Protein AF-A0A6J8AVI8-F1 (afdb_monomer)

pLDDT: mean 70.98, std 20.24, range [31.17, 92.75]

Nearest PDB structures (foldseek):
  8ssu-assembly1_A  TM=5.228E-01  e=8.687E-05  Homo sapiens
  6blw-assembly1_A  TM=6.208E-01  e=2.702E-04  Homo sapiens
  2rsi-assembly1_A  TM=3.684E-01  e=8.687E-05  Homo sapiens
  2rv7-assembly1_A  TM=3.783E-01  e=1.439E-04  Homo sapiens
  2rsj-assembly1_A  TM=3.235E-01  e=6.957E-04  Homo sapiens

Structure (mmCIF, N/CA/C/O backbone):
data_AF-A0A6J8AVI8-F1
#
_entry.id   AF-A0A6J8AVI8-F1
#
loop_
_atom_site.group_PDB
_atom_site.id
_atom_site.type_symbol
_atom_site.label_atom_id
_atom_site.label_alt_id
_atom_site.label_comp_id
_atom_site.label_asym_id
_atom_site.label_entity_id
_atom_site.label_seq_id
_atom_site.pdbx_PDB_ins_code
_atom_site.Cartn_x
_atom_site.Cartn_y
_atom_site.Cartn_z
_atom_site.occupancy
_atom_site.B_iso_or_equiv
_atom_site.auth_seq_id
_atom_site.auth_comp_id
_atom_site.auth_asym_id
_atom_site.auth_atom_id
_atom_site.pdbx_PDB_model_num
ATOM 1 N N . MET A 1 1 ? -9.000 -55.146 24.888 1.00 37.28 1 MET A N 1
ATOM 2 C CA . MET A 1 1 ? -7.878 -55.710 25.672 1.00 37.28 1 MET A CA 1
ATOM 3 C C . MET A 1 1 ? -6.941 -56.341 24.656 1.00 37.28 1 MET A C 1
ATOM 5 O O . MET A 1 1 ? -7.394 -57.250 23.989 1.00 37.28 1 MET A O 1
ATOM 9 N N . HIS A 1 2 ? -5.728 -55.894 24.374 1.00 32.53 2 HIS A N 1
ATOM 10 C CA . HIS A 1 2 ? -4.815 -54.970 25.034 1.00 32.53 2 HIS A CA 1
ATOM 11 C C . HIS A 1 2 ? -4.142 -54.093 23.966 1.00 32.53 2 HIS A C 1
ATOM 13 O O . HIS A 1 2 ? -3.909 -54.542 22.848 1.00 32.53 2 HIS A O 1
ATOM 19 N N . VAL A 1 3 ? -3.867 -52.848 24.346 1.00 35.88 3 VAL A N 1
ATOM 20 C CA . VAL A 1 3 ? -2.785 -52.023 23.800 1.00 35.88 3 VAL A CA 1
ATOM 21 C C . VAL A 1 3 ? -1.484 -52.586 24.363 1.00 35.88 3 VAL A C 1
ATOM 23 O O . VAL A 1 3 ? -1.494 -52.886 25.549 1.00 35.88 3 VAL A O 1
ATOM 26 N N . GLU A 1 4 ? -0.409 -52.652 23.574 1.00 33.56 4 GLU A N 1
ATOM 27 C CA . GLU A 1 4 ? 0.918 -52.182 23.999 1.00 33.56 4 GLU A CA 1
ATOM 28 C C . GLU A 1 4 ? 1.674 -51.605 22.794 1.00 33.56 4 GLU A C 1
ATOM 30 O O . GLU A 1 4 ? 1.630 -52.119 21.677 1.00 33.56 4 GLU A O 1
ATOM 35 N N . ILE A 1 5 ? 2.281 -50.460 23.081 1.00 40.97 5 ILE A N 1
ATOM 36 C CA . ILE A 1 5 ? 3.092 -49.569 22.259 1.00 40.97 5 ILE A CA 1
ATOM 37 C C . ILE A 1 5 ? 4.553 -49.925 22.533 1.00 40.97 5 ILE A C 1
ATOM 39 O O . ILE A 1 5 ? 4.886 -50.105 23.701 1.00 40.97 5 ILE A O 1
ATOM 43 N N . THR A 1 6 ? 5.428 -49.872 21.526 1.00 34.81 6 THR A N 1
ATOM 44 C CA . THR A 1 6 ? 6.795 -49.355 21.721 1.00 34.81 6 THR A CA 1
ATOM 45 C C . THR A 1 6 ? 7.271 -48.606 20.478 1.00 34.81 6 THR A C 1
ATOM 47 O O . THR A 1 6 ? 7.217 -49.140 19.371 1.00 34.81 6 THR A O 1
ATOM 50 N N . ASP A 1 7 ? 7.729 -47.378 20.722 1.00 32.19 7 ASP A N 1
ATOM 51 C CA . ASP A 1 7 ? 8.415 -46.439 19.834 1.00 32.19 7 ASP A CA 1
ATOM 52 C C . ASP A 1 7 ? 9.626 -47.030 19.102 1.00 32.19 7 ASP A C 1
ATOM 54 O O . ASP A 1 7 ? 10.374 -47.824 19.674 1.00 32.19 7 ASP A O 1
ATOM 58 N N . SER A 1 8 ? 9.908 -46.508 17.906 1.00 34.41 8 SER A N 1
ATOM 59 C CA . SER A 1 8 ? 11.221 -45.933 17.569 1.00 34.41 8 SER A CA 1
ATOM 60 C C . SER A 1 8 ? 11.101 -45.087 16.303 1.00 34.41 8 SER A C 1
ATOM 62 O O . SER A 1 8 ? 10.626 -45.538 15.265 1.00 34.41 8 SER A O 1
ATOM 64 N N . VAL A 1 9 ? 11.490 -43.828 16.461 1.00 37.25 9 VAL A N 1
ATOM 65 C CA . VAL A 1 9 ? 11.486 -42.743 15.484 1.00 37.25 9 VAL A CA 1
ATOM 66 C C . VAL A 1 9 ? 12.789 -42.838 14.689 1.00 37.25 9 VAL A C 1
ATOM 68 O O . VAL A 1 9 ? 13.856 -42.783 15.297 1.00 37.25 9 VAL A O 1
ATOM 71 N N . GLU A 1 10 ? 12.723 -42.959 13.365 1.00 33.84 10 GLU A N 1
ATOM 72 C CA . GLU A 1 10 ? 13.857 -42.655 12.485 1.00 33.84 10 GLU A CA 1
ATOM 73 C C . GLU A 1 10 ? 13.505 -41.403 11.670 1.00 33.84 10 GLU A C 1
ATOM 75 O O . GLU A 1 10 ? 12.547 -41.379 10.898 1.00 33.84 10 GLU A O 1
ATOM 80 N N . ASP A 1 11 ? 14.251 -40.332 11.950 1.00 33.03 11 ASP A N 1
ATOM 81 C CA . ASP A 1 11 ? 14.254 -39.052 11.246 1.00 33.03 11 ASP A CA 1
ATOM 82 C C . ASP A 1 11 ? 14.684 -39.246 9.781 1.00 33.03 11 ASP A C 1
ATOM 84 O O . ASP A 1 11 ? 15.875 -39.395 9.502 1.00 33.03 11 ASP A O 1
ATOM 88 N N . GLU A 1 12 ? 13.756 -39.133 8.830 1.00 33.50 12 GLU A N 1
ATOM 89 C CA . GLU A 1 12 ? 14.099 -38.831 7.437 1.00 33.50 12 GLU A CA 1
ATOM 90 C C . GLU A 1 12 ? 13.870 -37.338 7.168 1.00 33.50 12 GLU A C 1
ATOM 92 O O . GLU A 1 12 ? 12.752 -36.855 6.978 1.00 33.50 12 GLU A O 1
ATOM 97 N N . ARG A 1 13 ? 14.973 -36.581 7.187 1.00 39.22 13 ARG A N 1
ATOM 98 C CA . ARG A 1 13 ? 15.047 -35.239 6.603 1.00 39.22 13 ARG A CA 1
ATOM 99 C C . ARG A 1 13 ? 15.052 -35.387 5.086 1.00 39.22 13 ARG A C 1
ATOM 101 O O . ARG A 1 13 ? 16.081 -35.741 4.520 1.00 39.22 13 ARG A O 1
ATOM 108 N N . ASP A 1 14 ? 13.928 -35.086 4.449 1.00 31.48 14 ASP A N 1
ATOM 109 C CA . ASP A 1 14 ? 13.861 -34.998 2.992 1.00 31.48 14 ASP A CA 1
ATOM 110 C C . ASP A 1 14 ? 14.408 -33.635 2.529 1.00 31.48 14 ASP A C 1
ATOM 112 O O . ASP A 1 14 ? 13.780 -32.579 2.667 1.00 31.48 14 ASP A O 1
ATOM 116 N N . GLU A 1 15 ? 15.650 -33.665 2.048 1.00 39.25 15 GLU A N 1
ATOM 117 C CA . GLU A 1 15 ? 16.292 -32.591 1.305 1.00 39.25 15 GLU A CA 1
ATOM 118 C C . GLU A 1 15 ? 15.743 -32.556 -0.129 1.00 39.25 15 GLU A C 1
ATOM 120 O O . GLU A 1 15 ? 16.299 -33.174 -1.033 1.00 39.25 15 GLU A O 1
ATOM 125 N N . THR A 1 16 ? 14.715 -31.749 -0.398 1.00 35.62 16 THR A N 1
ATOM 126 C CA . THR A 1 16 ? 14.383 -31.387 -1.788 1.00 35.62 16 THR A CA 1
ATOM 127 C C . THR A 1 16 ? 14.991 -30.036 -2.147 1.00 35.62 16 THR A C 1
ATOM 129 O O . THR A 1 16 ? 14.319 -29.003 -2.202 1.00 35.62 16 THR A O 1
ATOM 132 N N . ASN A 1 17 ? 16.300 -30.056 -2.402 1.00 33.97 17 ASN A N 1
ATOM 133 C CA . ASN A 1 17 ? 16.975 -29.073 -3.239 1.00 33.97 17 ASN A CA 1
ATOM 134 C C . ASN A 1 17 ? 16.756 -29.449 -4.712 1.00 33.97 17 ASN A C 1
ATOM 136 O O . ASN A 1 17 ? 17.409 -30.359 -5.210 1.00 33.97 17 ASN A O 1
ATOM 140 N N . SER A 1 18 ? 15.884 -28.733 -5.422 1.00 33.16 18 SER A N 1
ATOM 141 C CA . SER A 1 18 ? 15.928 -28.682 -6.891 1.00 33.16 18 SER A CA 1
ATOM 142 C C . SER A 1 18 ? 14.993 -27.601 -7.426 1.00 33.16 18 SER A C 1
ATOM 144 O O . SER A 1 18 ? 13.833 -27.840 -7.751 1.00 33.16 18 SER A O 1
ATOM 146 N N . GLY A 1 19 ? 15.532 -26.393 -7.532 1.00 31.17 19 GLY A N 1
ATOM 147 C CA . GLY A 1 19 ? 14.950 -25.278 -8.272 1.00 31.17 19 GLY A CA 1
ATOM 148 C C . GLY A 1 19 ? 16.073 -24.431 -8.847 1.00 31.17 19 GLY A C 1
ATOM 149 O O . GLY A 1 19 ? 16.185 -23.253 -8.523 1.00 31.17 19 GLY A O 1
ATOM 150 N N . GLY A 1 20 ? 16.959 -25.071 -9.618 1.00 31.45 20 GLY A N 1
ATOM 151 C CA . GLY A 1 20 ? 18.049 -24.408 -10.321 1.00 31.45 20 GLY A CA 1
ATOM 152 C C . GLY A 1 20 ? 17.488 -23.315 -11.219 1.00 31.45 20 GLY A C 1
ATOM 153 O O . GLY A 1 20 ? 16.845 -23.597 -12.228 1.00 31.45 20 GLY A O 1
ATOM 154 N N . ASN A 1 21 ? 17.719 -22.062 -10.840 1.00 32.59 21 ASN A N 1
ATOM 155 C CA . ASN A 1 21 ? 17.508 -20.948 -11.741 1.00 32.59 21 ASN A CA 1
ATOM 156 C C . ASN A 1 21 ? 18.795 -20.820 -12.548 1.00 32.59 21 ASN A C 1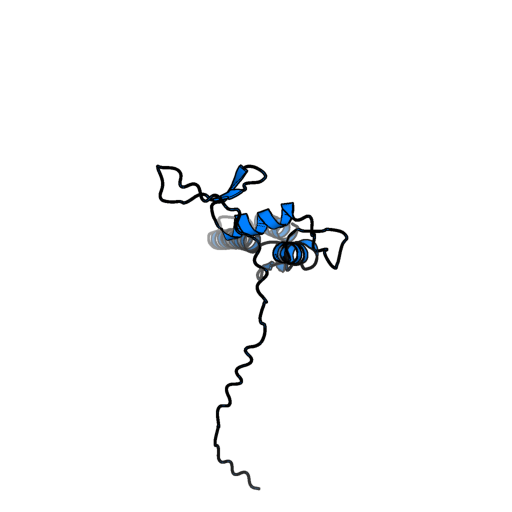
ATOM 158 O O . ASN A 1 21 ? 19.786 -20.268 -12.075 1.00 32.59 21 ASN A O 1
ATOM 162 N N . VAL A 1 22 ? 18.774 -21.445 -13.723 1.00 33.88 22 VAL A N 1
ATOM 163 C CA . VAL A 1 22 ? 19.823 -21.349 -14.731 1.00 33.88 22 VAL A CA 1
ATOM 164 C C . VAL A 1 22 ? 20.209 -19.890 -14.948 1.00 33.88 22 VAL A C 1
ATOM 166 O O . VAL A 1 22 ? 19.363 -19.016 -15.158 1.00 33.88 22 VAL A O 1
ATOM 169 N N . GLU A 1 23 ? 21.512 -19.661 -14.855 1.00 35.97 23 GLU A N 1
ATOM 170 C CA . GLU A 1 23 ? 22.192 -18.438 -15.232 1.00 35.97 23 GLU A CA 1
ATOM 171 C C . GLU A 1 23 ? 21.736 -18.013 -16.631 1.00 35.97 23 GLU A C 1
ATOM 173 O O . GLU A 1 23 ? 21.88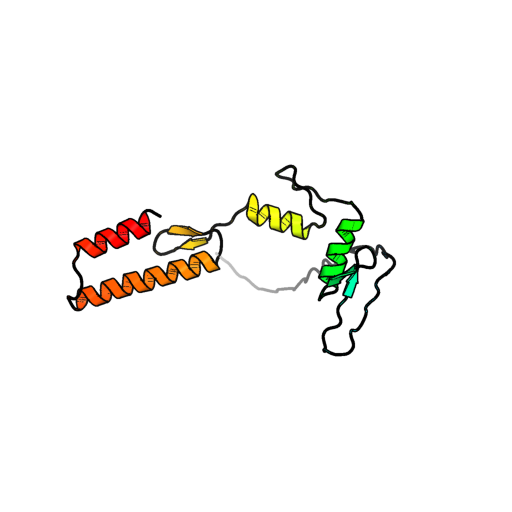2 -18.737 -17.614 1.00 35.97 23 GLU A O 1
ATOM 178 N N . ALA A 1 24 ? 21.171 -16.814 -16.717 1.00 32.81 24 ALA A N 1
ATOM 179 C CA . ALA A 1 24 ? 21.242 -16.023 -17.927 1.00 32.81 24 ALA A CA 1
ATOM 180 C C . ALA A 1 24 ? 22.154 -14.851 -17.584 1.00 32.81 24 ALA A C 1
ATOM 182 O O . ALA A 1 24 ? 21.719 -13.869 -16.974 1.00 32.81 24 ALA A O 1
ATOM 183 N N . GLU A 1 25 ? 23.430 -15.019 -17.920 1.00 33.78 25 GLU A N 1
ATOM 184 C CA . GLU A 1 25 ? 24.445 -13.976 -17.963 1.00 33.78 25 GLU A CA 1
ATOM 185 C C . GLU A 1 25 ? 23.902 -12.813 -18.808 1.00 33.78 25 GLU A C 1
ATOM 187 O O . GLU A 1 25 ? 23.917 -12.823 -20.036 1.00 33.78 25 GLU A O 1
ATOM 192 N N . ALA A 1 26 ? 23.321 -11.814 -18.146 1.00 42.09 26 ALA A N 1
ATOM 193 C CA . ALA A 1 26 ? 23.125 -10.514 -18.754 1.00 42.09 26 ALA A CA 1
ATOM 194 C C . ALA A 1 26 ? 24.443 -9.777 -18.555 1.00 42.09 26 ALA A C 1
ATOM 196 O O . ALA A 1 26 ? 24.761 -9.428 -17.420 1.00 42.09 26 ALA A O 1
ATOM 197 N N . GLU A 1 27 ? 25.198 -9.600 -19.638 1.00 40.84 27 GLU A N 1
ATOM 198 C CA . GLU A 1 27 ? 26.462 -8.870 -19.636 1.00 40.84 27 GLU A CA 1
ATOM 199 C C . GLU A 1 27 ? 26.343 -7.578 -18.825 1.00 40.84 27 GLU A C 1
ATOM 201 O O . GLU A 1 27 ? 25.515 -6.701 -19.108 1.00 40.84 27 GLU A O 1
ATOM 206 N N . ASP A 1 28 ? 27.153 -7.521 -17.773 1.00 46.88 28 ASP A N 1
ATOM 207 C CA . ASP A 1 28 ? 27.158 -6.489 -16.754 1.00 46.88 28 ASP A CA 1
ATOM 208 C C . ASP A 1 28 ? 27.723 -5.178 -17.312 1.00 46.88 28 ASP A C 1
ATOM 210 O O . ASP A 1 28 ? 28.879 -4.834 -17.099 1.00 46.88 28 ASP A O 1
ATOM 214 N N . HIS A 1 29 ? 26.911 -4.430 -18.056 1.00 49.66 29 HIS A N 1
ATOM 215 C CA . HIS A 1 29 ? 27.238 -3.054 -18.428 1.00 49.66 29 HIS A CA 1
ATOM 216 C C . HIS A 1 29 ? 26.777 -2.117 -17.313 1.00 49.66 29 HIS A C 1
ATOM 218 O O . HIS A 1 29 ? 25.757 -1.435 -17.427 1.00 49.66 29 HIS A O 1
ATOM 224 N N . VAL A 1 30 ? 27.489 -2.152 -16.189 1.00 53.38 30 VAL A N 1
ATOM 225 C CA . VAL A 1 30 ? 27.185 -1.341 -15.011 1.00 53.38 30 VAL A CA 1
ATOM 226 C C . VAL A 1 30 ? 28.425 -0.561 -14.629 1.00 53.38 30 VAL A C 1
ATOM 228 O O . VAL A 1 30 ? 29.380 -1.103 -14.079 1.00 53.38 30 VAL A O 1
ATOM 231 N N . GLU A 1 31 ? 28.352 0.749 -14.835 1.00 54.56 31 GLU A N 1
ATOM 232 C CA . GLU A 1 31 ? 29.311 1.684 -14.269 1.00 54.56 31 GLU A CA 1
ATOM 233 C C . GLU A 1 31 ? 28.914 1.947 -12.809 1.00 54.56 31 GLU A C 1
ATOM 235 O O . GLU A 1 31 ? 27.885 2.554 -12.498 1.00 54.56 31 GLU A O 1
ATOM 240 N N . ALA A 1 32 ? 29.711 1.440 -11.877 1.00 53.22 32 ALA A N 1
ATOM 241 C CA . ALA A 1 32 ? 29.540 1.726 -10.465 1.00 53.22 32 ALA A CA 1
ATOM 242 C C . ALA A 1 32 ? 30.441 2.917 -10.112 1.00 53.22 32 ALA A C 1
ATOM 244 O O . ALA A 1 32 ? 31.573 2.723 -9.667 1.00 53.22 32 ALA A O 1
ATOM 245 N N . VAL A 1 33 ? 29.959 4.137 -10.360 1.00 53.41 33 VAL A N 1
ATOM 246 C CA . VAL A 1 33 ? 30.726 5.364 -10.111 1.00 53.41 33 VAL A CA 1
ATOM 247 C C . VAL A 1 33 ? 30.709 5.670 -8.615 1.00 53.41 33 VAL A C 1
ATOM 249 O O . VAL A 1 33 ? 29.681 6.024 -8.046 1.00 53.41 33 VAL A O 1
ATOM 252 N N . ALA A 1 34 ? 31.857 5.517 -7.956 1.00 50.41 34 ALA A N 1
ATOM 253 C CA . ALA A 1 34 ? 32.039 6.018 -6.600 1.00 50.41 34 ALA A CA 1
ATOM 254 C C . ALA A 1 34 ? 32.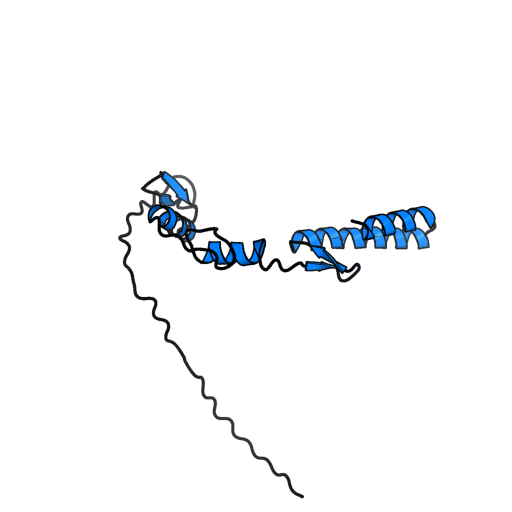188 7.546 -6.667 1.00 50.41 34 ALA A C 1
ATOM 256 O O . ALA A 1 34 ? 33.190 8.043 -7.184 1.00 50.41 34 ALA A O 1
ATOM 257 N N . LEU A 1 35 ? 31.189 8.290 -6.183 1.00 50.62 35 LEU A N 1
ATOM 258 C CA . LEU A 1 35 ? 31.345 9.726 -5.959 1.00 50.62 35 LEU A CA 1
ATOM 259 C C . LEU A 1 35 ? 32.271 9.954 -4.746 1.00 50.62 35 LEU A C 1
ATOM 261 O O . LEU A 1 35 ? 32.198 9.195 -3.781 1.00 50.62 35 LEU A O 1
ATOM 265 N N . PRO A 1 36 ? 33.162 10.960 -4.791 1.00 50.22 36 PRO A N 1
ATOM 266 C CA . PRO A 1 36 ? 34.341 11.024 -3.925 1.00 50.22 36 PRO A CA 1
ATOM 267 C C . PRO A 1 36 ? 34.130 11.444 -2.456 1.00 50.22 36 PRO A C 1
ATOM 269 O O . PRO A 1 36 ? 35.140 11.674 -1.799 1.00 50.22 36 PRO A O 1
ATOM 272 N N . ASP A 1 37 ? 32.911 11.522 -1.905 1.00 52.66 37 ASP A N 1
ATOM 273 C CA . ASP A 1 37 ? 32.740 12.127 -0.563 1.00 52.66 37 ASP A CA 1
ATOM 274 C C . ASP A 1 37 ? 31.773 11.460 0.432 1.00 52.66 37 ASP A C 1
ATOM 276 O O . ASP A 1 37 ? 31.630 11.964 1.537 1.00 52.66 37 ASP A O 1
ATOM 280 N N . ASP A 1 38 ? 31.155 10.311 0.154 1.00 47.16 38 ASP A N 1
ATOM 281 C CA . ASP A 1 38 ? 30.399 9.625 1.214 1.00 47.16 38 ASP A CA 1
ATOM 282 C C . ASP A 1 38 ? 30.354 8.115 0.995 1.00 47.16 38 ASP A C 1
ATOM 284 O O . ASP A 1 38 ? 30.428 7.622 -0.129 1.00 47.16 38 ASP A O 1
ATOM 288 N N . ASN A 1 39 ? 30.264 7.366 2.089 1.00 54.84 39 ASN A N 1
ATOM 289 C CA . ASN A 1 39 ? 30.419 5.908 2.180 1.00 54.84 39 ASN A CA 1
ATOM 290 C C . ASN A 1 39 ? 29.316 5.088 1.455 1.00 54.84 39 ASN A C 1
ATOM 292 O O . ASN A 1 39 ? 29.179 3.886 1.683 1.00 54.84 39 ASN A O 1
ATOM 296 N N . ASP A 1 40 ? 28.557 5.715 0.555 1.00 60.75 40 ASP A N 1
ATOM 297 C CA . ASP A 1 40 ? 27.475 5.130 -0.224 1.00 60.75 40 ASP A CA 1
ATOM 298 C C . ASP A 1 40 ? 27.850 5.108 -1.710 1.00 60.75 40 ASP A C 1
ATOM 300 O O . ASP A 1 40 ? 27.761 6.096 -2.440 1.00 60.75 40 ASP A O 1
ATOM 304 N N . LYS A 1 41 ? 28.268 3.935 -2.192 1.00 73.38 41 LYS A N 1
ATOM 305 C CA . LYS A 1 41 ? 28.507 3.712 -3.620 1.00 73.38 41 LYS A CA 1
ATOM 306 C C . LYS A 1 41 ? 27.176 3.779 -4.381 1.00 73.38 41 LYS A C 1
ATOM 308 O O . LYS A 1 41 ? 26.409 2.815 -4.371 1.00 73.38 41 LYS A O 1
ATOM 313 N N . ILE A 1 42 ? 26.919 4.896 -5.058 1.00 81.88 42 ILE A N 1
ATOM 314 C CA . ILE A 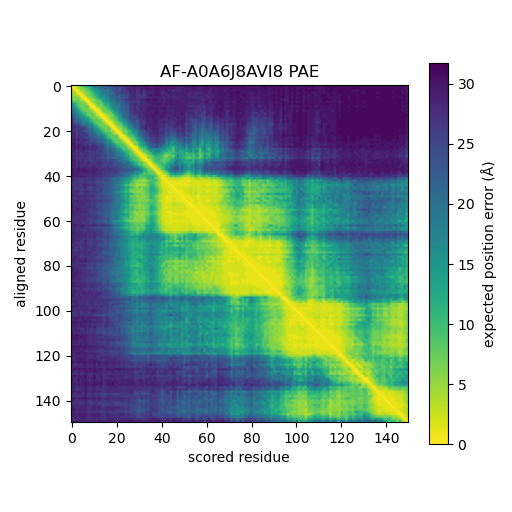1 42 ? 25.767 5.067 -5.951 1.00 81.88 42 ILE A CA 1
ATOM 315 C C . ILE A 1 42 ? 26.003 4.270 -7.244 1.00 81.88 42 ILE A C 1
ATOM 317 O O . ILE A 1 42 ? 27.115 4.187 -7.763 1.00 81.88 42 ILE A O 1
ATOM 321 N N . LEU A 1 43 ? 24.951 3.632 -7.754 1.00 85.81 43 LEU A N 1
ATOM 322 C CA . LEU A 1 43 ? 24.972 2.889 -9.012 1.00 85.81 43 LEU A CA 1
ATOM 323 C C . LEU A 1 43 ? 24.148 3.636 -10.055 1.00 85.81 43 LEU A C 1
ATOM 325 O O . LEU A 1 43 ? 22.999 3.978 -9.786 1.00 85.81 43 LEU A O 1
ATOM 329 N N . ILE A 1 44 ? 24.708 3.851 -11.243 1.00 84.69 44 ILE A N 1
ATOM 330 C CA . ILE A 1 44 ? 24.077 4.657 -12.293 1.00 84.69 44 ILE A CA 1
ATOM 331 C C . ILE A 1 44 ? 23.616 3.742 -13.431 1.00 84.69 44 ILE A C 1
ATOM 333 O O . ILE A 1 44 ? 24.326 2.821 -13.837 1.00 84.69 44 ILE A O 1
ATOM 337 N N . CYS A 1 45 ? 22.402 3.967 -13.936 1.00 85.12 45 CYS A N 1
ATOM 338 C CA . CYS A 1 45 ? 21.929 3.314 -15.152 1.00 85.12 45 CYS A CA 1
ATOM 339 C C . CYS A 1 45 ? 22.639 3.899 -16.375 1.00 85.12 45 CYS A C 1
ATOM 341 O O . CYS A 1 45 ? 22.454 5.064 -16.690 1.00 85.12 45 CYS A O 1
ATOM 343 N N . ASN A 1 46 ? 23.362 3.083 -17.134 1.00 82.31 46 ASN A N 1
ATOM 344 C CA . ASN A 1 46 ? 24.091 3.520 -18.329 1.00 82.31 46 ASN A CA 1
ATOM 345 C C . ASN A 1 46 ? 23.209 3.837 -19.558 1.00 82.31 46 ASN A C 1
ATOM 347 O O . ASN A 1 46 ? 23.735 4.183 -20.613 1.00 82.31 46 ASN A O 1
ATOM 351 N N . ILE A 1 47 ? 21.884 3.665 -19.463 1.00 84.31 47 ILE A N 1
ATOM 352 C CA . ILE A 1 47 ? 20.936 3.955 -20.553 1.00 84.31 47 ILE A CA 1
ATOM 353 C C . ILE A 1 47 ? 20.226 5.299 -20.337 1.00 84.31 47 ILE A C 1
ATOM 355 O O . ILE A 1 47 ? 19.844 5.954 -21.305 1.00 84.31 47 ILE A O 1
ATOM 359 N N . CYS A 1 48 ? 19.994 5.700 -19.084 1.00 88.31 48 CYS A N 1
ATOM 360 C CA . CYS A 1 48 ? 19.224 6.907 -18.761 1.00 88.31 48 CYS A CA 1
ATOM 361 C C . CYS A 1 48 ? 19.768 7.720 -17.578 1.00 88.31 48 CYS A C 1
ATOM 363 O O . CYS A 1 48 ? 19.077 8.617 -17.101 1.00 88.31 48 CYS A O 1
ATOM 365 N N . ASP A 1 49 ? 20.967 7.390 -17.098 1.00 86.31 49 ASP A N 1
ATOM 366 C CA . ASP A 1 49 ? 21.717 8.077 -16.040 1.00 86.31 49 ASP A CA 1
ATOM 367 C C . ASP A 1 49 ? 20.986 8.209 -14.692 1.00 86.31 49 ASP A C 1
ATOM 369 O O . ASP A 1 49 ? 21.361 9.007 -13.837 1.00 86.31 49 ASP A O 1
ATOM 373 N N . ILE A 1 50 ? 19.946 7.399 -14.459 1.00 86.06 50 ILE A N 1
ATOM 374 C CA . ILE A 1 50 ? 19.242 7.370 -13.172 1.00 86.06 50 ILE A CA 1
ATOM 375 C C . ILE A 1 50 ? 20.125 6.706 -12.113 1.00 86.06 50 ILE A C 1
ATOM 377 O O . ILE A 1 50 ? 20.643 5.603 -12.309 1.00 86.06 50 ILE A O 1
ATOM 381 N N . GLU A 1 51 ? 20.231 7.370 -10.967 1.00 90.50 51 GLU A N 1
ATOM 382 C CA . GLU A 1 51 ? 20.986 6.928 -9.800 1.00 90.50 51 GLU A CA 1
ATOM 383 C C . GLU A 1 51 ? 20.182 5.985 -8.895 1.00 90.50 51 GLU A C 1
ATOM 385 O O . GLU A 1 51 ? 18.987 6.165 -8.642 1.00 90.50 51 GLU A O 1
ATOM 390 N N . PHE A 1 52 ? 20.865 4.983 -8.346 1.00 86.56 52 PHE A N 1
ATOM 391 C CA . PHE A 1 52 ? 20.305 4.002 -7.430 1.00 86.56 52 PHE A CA 1
ATOM 392 C C . PHE A 1 52 ? 21.246 3.747 -6.258 1.00 86.56 52 PHE A C 1
ATOM 394 O O . PHE A 1 52 ? 22.413 3.411 -6.430 1.00 86.56 52 PHE A O 1
ATOM 401 N N . VAL A 1 53 ? 20.687 3.781 -5.051 1.00 88.88 53 VAL A N 1
ATOM 402 C CA . VAL A 1 53 ? 21.403 3.462 -3.803 1.00 88.88 53 VAL A CA 1
ATOM 403 C C . VAL A 1 53 ? 21.635 1.962 -3.589 1.00 88.88 53 VAL A C 1
ATOM 405 O O . VAL A 1 53 ? 22.283 1.560 -2.631 1.00 88.88 53 VAL A O 1
ATOM 408 N N . SER A 1 54 ? 21.056 1.093 -4.427 1.00 86.38 54 SER A N 1
ATOM 409 C CA . SER A 1 54 ? 21.224 -0.354 -4.277 1.00 86.38 54 SER A CA 1
ATOM 410 C C . SER A 1 54 ? 21.241 -1.097 -5.604 1.00 86.38 54 SER A C 1
ATOM 412 O O . SER A 1 54 ? 20.519 -0.772 -6.554 1.00 86.38 54 SER A O 1
ATOM 414 N N . ARG A 1 55 ? 22.037 -2.170 -5.634 1.00 84.56 55 ARG A N 1
ATOM 415 C CA . ARG A 1 55 ? 22.190 -3.045 -6.799 1.00 84.56 55 ARG A CA 1
ATOM 416 C C . ARG A 1 55 ? 20.875 -3.680 -7.228 1.00 84.56 55 ARG A C 1
ATOM 418 O O . ARG A 1 55 ? 20.555 -3.704 -8.412 1.00 84.56 55 ARG A O 1
ATOM 425 N N . SER A 1 56 ? 20.087 -4.140 -6.260 1.00 85.62 56 SER A N 1
ATOM 426 C CA . SER A 1 56 ? 18.777 -4.745 -6.501 1.00 85.62 56 SER A CA 1
ATOM 427 C C . SER A 1 56 ? 17.806 -3.770 -7.173 1.00 85.62 56 SER A C 1
ATOM 429 O O . SER A 1 56 ? 17.044 -4.175 -8.052 1.00 85.62 56 SER A O 1
ATOM 431 N N . ASN A 1 57 ? 17.852 -2.484 -6.806 1.00 86.75 57 ASN A N 1
ATOM 432 C CA . ASN A 1 57 ? 17.009 -1.463 -7.423 1.00 86.75 57 ASN A CA 1
ATOM 433 C C . ASN A 1 57 ? 17.426 -1.169 -8.866 1.00 86.75 57 ASN A C 1
ATOM 435 O O . ASN A 1 57 ? 16.551 -1.158 -9.733 1.00 86.75 57 ASN A O 1
ATOM 439 N N . LEU A 1 58 ? 18.729 -1.023 -9.135 1.00 86.56 58 LEU A N 1
ATOM 440 C CA . LEU A 1 58 ? 19.230 -0.859 -10.501 1.00 86.56 58 LEU A CA 1
ATOM 441 C C . LEU A 1 58 ? 18.866 -2.074 -11.370 1.00 86.56 58 LEU A C 1
ATOM 443 O O . LEU A 1 58 ? 18.294 -1.914 -12.442 1.00 86.56 58 LEU A O 1
ATOM 447 N N . ASN A 1 59 ? 19.075 -3.301 -10.885 1.00 85.00 59 ASN A N 1
ATOM 448 C CA . ASN A 1 59 ? 18.724 -4.518 -11.628 1.00 85.00 59 ASN A CA 1
ATOM 449 C C . ASN A 1 59 ? 17.225 -4.609 -11.951 1.00 85.00 59 ASN A C 1
ATOM 451 O O . ASN A 1 59 ? 16.845 -5.026 -13.047 1.00 85.00 59 ASN A O 1
ATOM 455 N N . ARG A 1 60 ? 16.355 -4.213 -11.012 1.00 85.62 60 ARG A N 1
ATOM 456 C CA . ARG A 1 60 ? 14.913 -4.098 -11.266 1.00 85.62 60 ARG A CA 1
ATOM 457 C C . ARG A 1 60 ? 14.622 -3.044 -12.333 1.00 85.62 60 ARG A C 1
ATOM 459 O O . ARG A 1 60 ? 13.832 -3.313 -13.232 1.00 85.62 60 ARG A O 1
ATOM 466 N N . HIS A 1 61 ? 15.264 -1.885 -12.254 1.00 86.00 61 HIS A N 1
ATOM 467 C CA . HIS A 1 61 ? 15.115 -0.818 -13.237 1.00 86.00 61 HIS A CA 1
ATOM 468 C C . HIS A 1 61 ? 15.552 -1.257 -14.644 1.00 86.00 61 HIS A C 1
ATOM 470 O O . HIS A 1 61 ? 14.816 -1.029 -15.600 1.00 86.00 61 HIS A O 1
ATOM 476 N N . MET A 1 62 ? 16.660 -1.995 -14.780 1.00 83.94 62 MET A N 1
ATOM 477 C CA . MET A 1 62 ? 17.131 -2.499 -16.080 1.00 83.94 62 MET A CA 1
ATOM 478 C C . MET A 1 62 ? 16.117 -3.415 -16.782 1.00 83.94 62 MET A C 1
ATOM 480 O O . MET A 1 62 ? 16.138 -3.537 -18.007 1.00 83.94 62 MET A O 1
ATOM 484 N N . LYS A 1 63 ? 15.178 -4.033 -16.050 1.00 84.81 63 LYS A N 1
ATOM 485 C CA . LYS A 1 63 ? 14.074 -4.796 -16.661 1.00 84.81 63 LYS A CA 1
ATOM 486 C C . LYS A 1 63 ? 13.099 -3.902 -17.433 1.00 84.81 63 LYS A C 1
ATOM 488 O O . LYS A 1 63 ? 12.510 -4.373 -18.401 1.00 84.81 63 LYS A O 1
ATOM 493 N N . ALA A 1 64 ? 12.984 -2.620 -17.076 1.00 82.19 64 ALA A N 1
ATOM 494 C CA . ALA A 1 64 ? 12.184 -1.652 -17.823 1.00 82.19 64 ALA A CA 1
ATOM 495 C C . ALA A 1 64 ? 12.741 -1.399 -19.230 1.00 82.19 64 ALA A C 1
ATOM 497 O O . ALA A 1 64 ? 11.978 -1.350 -20.192 1.00 82.19 64 ALA A O 1
ATOM 498 N N . HIS A 1 65 ? 14.068 -1.346 -19.373 1.00 81.50 65 HIS A N 1
ATOM 499 C CA . HIS A 1 65 ? 14.728 -1.192 -20.673 1.00 81.50 65 HIS A CA 1
ATOM 500 C C . HIS A 1 65 ? 14.575 -2.418 -21.581 1.00 81.50 65 HIS A C 1
ATOM 502 O O . HIS A 1 65 ? 14.566 -2.286 -22.802 1.00 81.50 65 HIS A O 1
ATOM 508 N N . LYS A 1 66 ? 14.389 -3.612 -21.005 1.00 78.56 66 LYS A N 1
ATOM 509 C CA . LYS A 1 66 ? 14.206 -4.859 -21.765 1.00 78.56 66 LYS A CA 1
ATOM 510 C C . LYS A 1 66 ? 12.810 -5.000 -22.389 1.00 78.56 66 LYS A C 1
ATOM 512 O O . LYS A 1 66 ? 12.576 -5.979 -23.088 1.00 78.56 66 LYS A O 1
ATOM 517 N N . ASN A 1 67 ? 11.880 -4.069 -22.134 1.00 73.94 67 ASN A N 1
ATOM 518 C CA . ASN A 1 67 ? 10.500 -4.036 -22.652 1.00 73.94 67 ASN A CA 1
ATOM 519 C C . ASN A 1 67 ? 9.650 -5.308 -22.434 1.00 73.94 67 ASN A C 1
ATOM 521 O O . ASN A 1 67 ? 8.498 -5.357 -22.866 1.00 73.94 67 ASN A O 1
ATOM 525 N N . LYS A 1 68 ? 10.161 -6.320 -21.727 1.00 76.81 68 LYS A N 1
ATOM 526 C CA . LYS A 1 68 ? 9.407 -7.507 -21.333 1.00 76.81 68 LYS A CA 1
ATOM 527 C C . LYS A 1 68 ? 8.575 -7.161 -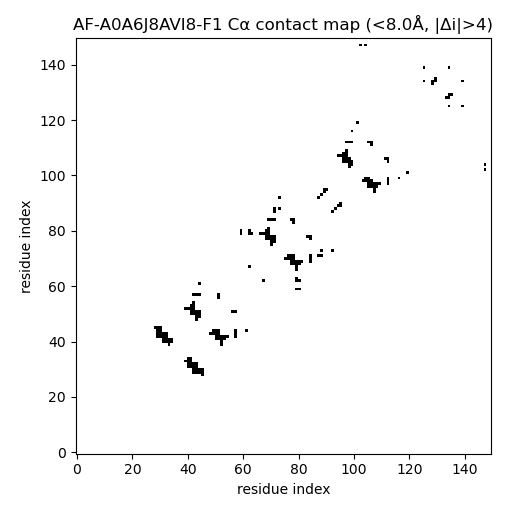20.104 1.00 76.81 68 LYS A C 1
ATOM 529 O O . LYS A 1 68 ? 9.125 -6.860 -19.046 1.00 76.81 68 LYS A O 1
ATOM 534 N N . LYS A 1 69 ? 7.253 -7.181 -20.264 1.00 83.69 69 LYS A N 1
ATOM 535 C CA . LYS A 1 69 ? 6.306 -6.921 -19.181 1.00 83.69 69 LYS A CA 1
ATOM 536 C C . LYS A 1 69 ? 5.609 -8.211 -18.772 1.00 83.69 69 LYS A C 1
ATOM 538 O O . LYS A 1 69 ? 5.187 -8.987 -19.620 1.00 83.69 69 LYS A O 1
ATOM 543 N N . GLU A 1 70 ? 5.470 -8.385 -17.471 1.00 86.56 70 GLU A N 1
ATOM 544 C CA . GLU A 1 70 ? 4.641 -9.393 -16.829 1.00 86.56 70 GLU A CA 1
ATOM 545 C C . GLU A 1 70 ? 3.249 -8.782 -16.596 1.00 86.56 70 GLU A C 1
ATOM 547 O O . GLU A 1 70 ? 3.129 -7.663 -16.087 1.00 86.56 70 GLU A O 1
ATOM 552 N N . THR A 1 71 ? 2.189 -9.479 -16.995 1.00 91.62 71 THR A N 1
ATOM 553 C CA . THR A 1 71 ? 0.804 -8.994 -16.882 1.00 91.62 71 THR A CA 1
ATOM 554 C C . THR A 1 71 ? 0.155 -9.451 -15.582 1.00 91.62 71 THR A C 1
ATOM 556 O O . THR A 1 71 ? 0.415 -10.550 -15.093 1.00 91.62 71 THR A O 1
ATOM 559 N N . CYS A 1 72 ? -0.731 -8.629 -15.022 1.00 92.56 72 CYS A N 1
ATOM 560 C CA . CYS A 1 72 ? -1.602 -9.059 -13.938 1.00 92.56 72 CYS A CA 1
ATOM 561 C C . CYS A 1 72 ? -2.608 -10.096 -14.463 1.00 92.56 72 CYS A C 1
ATOM 563 O O . CYS A 1 72 ? -3.223 -9.900 -15.503 1.00 92.56 72 CYS A O 1
ATOM 565 N N . GLY A 1 73 ? -2.810 -11.193 -13.731 1.00 90.81 73 GLY A N 1
ATOM 566 C CA . GLY A 1 73 ? -3.802 -12.213 -14.098 1.00 90.81 73 GLY A CA 1
ATOM 567 C C . GLY A 1 73 ? -5.261 -11.816 -13.830 1.00 90.81 73 GLY A C 1
ATOM 568 O O . GLY A 1 73 ? -6.158 -12.594 -14.129 1.00 90.81 73 GLY A O 1
ATOM 569 N N . ILE A 1 74 ? -5.501 -10.642 -13.232 1.00 92.75 74 ILE A N 1
ATOM 570 C CA . ILE A 1 74 ? -6.830 -10.179 -12.789 1.00 92.75 74 ILE A CA 1
ATOM 571 C C . ILE A 1 74 ? -7.280 -8.929 -13.567 1.00 92.75 74 ILE A C 1
ATOM 573 O O . ILE A 1 74 ? -8.476 -8.674 -13.692 1.00 92.75 74 ILE A O 1
ATOM 577 N N . CYS A 1 75 ? -6.346 -8.143 -14.110 1.00 91.94 75 CYS A N 1
ATOM 578 C CA . CYS A 1 75 ? -6.643 -6.967 -14.930 1.00 91.94 75 CYS A CA 1
ATOM 579 C C . CYS A 1 75 ? -5.570 -6.734 -16.002 1.00 91.94 75 CYS A C 1
ATOM 581 O O . CYS A 1 75 ? -4.487 -7.304 -15.939 1.00 91.94 75 CYS A O 1
ATOM 583 N N . ASP A 1 76 ? -5.817 -5.813 -16.933 1.00 91.06 76 ASP A N 1
ATOM 584 C CA . ASP A 1 76 ? -4.935 -5.578 -18.090 1.00 91.06 76 ASP A CA 1
ATOM 585 C C . ASP A 1 76 ? -3.653 -4.774 -17.778 1.00 91.06 76 ASP A C 1
ATOM 587 O O . ASP A 1 76 ? -2.975 -4.275 -18.680 1.00 91.06 76 ASP A O 1
ATOM 591 N N . LYS A 1 77 ? -3.293 -4.596 -16.499 1.00 91.88 77 LYS A N 1
ATOM 592 C CA . LYS A 1 77 ? -2.062 -3.883 -16.120 1.00 91.88 77 LYS A CA 1
ATOM 593 C C . LYS A 1 77 ? -0.834 -4.772 -16.281 1.00 91.88 77 LYS A C 1
ATOM 595 O O . LYS A 1 77 ? -0.844 -5.943 -15.912 1.00 91.88 77 LYS A O 1
ATOM 600 N N . ALA A 1 78 ? 0.258 -4.176 -16.757 1.00 91.12 78 ALA A N 1
ATOM 601 C CA . ALA A 1 78 ? 1.525 -4.859 -16.984 1.00 91.12 78 ALA A CA 1
ATOM 602 C C . ALA A 1 78 ? 2.686 -4.138 -16.283 1.00 91.12 78 ALA A C 1
ATOM 604 O O . ALA A 1 78 ? 2.738 -2.907 -16.250 1.00 91.12 78 ALA A O 1
ATOM 605 N N . PHE A 1 79 ? 3.621 -4.915 -15.746 1.00 91.00 79 PHE A N 1
ATOM 606 C CA . PHE A 1 79 ? 4.727 -4.463 -14.904 1.00 91.00 79 PHE A CA 1
ATOM 607 C C . PHE A 1 79 ? 6.043 -5.079 -15.379 1.00 91.00 79 PHE A C 1
ATOM 609 O O . PHE A 1 79 ? 6.048 -6.092 -16.065 1.00 91.00 79 PHE A O 1
ATOM 616 N N . PHE A 1 80 ? 7.181 -4.498 -15.007 1.00 87.50 80 PHE A N 1
ATOM 617 C CA . PHE A 1 80 ? 8.487 -5.000 -15.456 1.00 87.50 80 PHE A CA 1
ATOM 618 C C . PHE A 1 80 ? 9.052 -6.124 -14.578 1.00 87.50 80 PHE A C 1
ATOM 620 O O . PHE A 1 80 ? 10.044 -6.754 -14.947 1.00 87.50 80 PHE A O 1
ATOM 627 N N . THR A 1 81 ? 8.448 -6.392 -13.413 1.00 86.00 81 THR A N 1
ATOM 628 C CA . THR A 1 81 ? 8.875 -7.480 -12.526 1.00 86.00 81 THR A CA 1
ATOM 629 C C . THR A 1 81 ? 7.711 -8.232 -11.895 1.00 86.00 81 THR A C 1
ATOM 631 O O . THR A 1 81 ? 6.666 -7.654 -11.605 1.00 86.00 81 THR A O 1
ATOM 634 N N . ALA A 1 82 ? 7.934 -9.515 -11.596 1.00 86.38 82 ALA A N 1
ATOM 635 C CA . ALA A 1 82 ? 6.990 -10.348 -10.853 1.00 86.38 82 ALA A CA 1
ATOM 636 C C . ALA A 1 82 ? 6.701 -9.815 -9.436 1.00 86.38 82 ALA A C 1
ATOM 638 O O . ALA A 1 82 ? 5.573 -9.921 -8.964 1.00 86.38 82 ALA A O 1
ATOM 639 N N . TYR A 1 83 ? 7.690 -9.199 -8.773 1.00 87.75 83 TYR A N 1
ATOM 640 C CA . TYR A 1 83 ? 7.480 -8.542 -7.478 1.00 87.75 83 TYR A CA 1
ATOM 641 C C . TYR A 1 83 ? 6.449 -7.412 -7.593 1.00 87.75 83 TYR A C 1
ATOM 643 O O . TYR A 1 83 ? 5.533 -7.333 -6.779 1.00 87.75 83 TYR A O 1
ATOM 651 N N . ASP A 1 84 ? 6.562 -6.576 -8.629 1.00 89.62 84 ASP A N 1
ATOM 652 C CA . ASP A 1 84 ? 5.638 -5.462 -8.843 1.00 89.62 84 ASP A CA 1
ATOM 653 C C . ASP A 1 84 ? 4.227 -5.967 -9.214 1.00 89.62 84 ASP A C 1
ATOM 655 O O . ASP A 1 84 ? 3.241 -5.414 -8.726 1.00 89.62 84 ASP A O 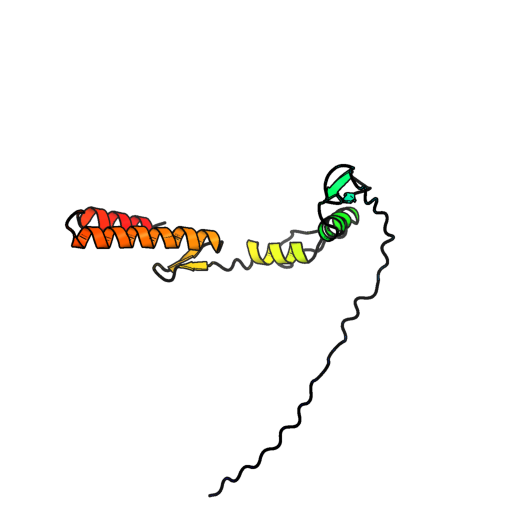1
ATOM 659 N N . VAL A 1 85 ? 4.113 -7.060 -9.990 1.00 91.94 85 VAL A N 1
ATOM 660 C CA . VAL A 1 85 ? 2.825 -7.741 -10.248 1.00 91.94 85 VAL A CA 1
ATOM 661 C C . VAL A 1 85 ? 2.206 -8.248 -8.944 1.00 91.94 85 VAL A C 1
ATOM 663 O O . VAL A 1 85 ? 1.031 -7.996 -8.684 1.00 91.94 85 VAL A O 1
ATOM 666 N N . HIS A 1 86 ? 2.982 -8.933 -8.101 1.00 89.19 86 HIS A N 1
ATOM 667 C CA . HIS A 1 86 ? 2.491 -9.467 -6.832 1.00 89.19 86 HIS A CA 1
ATOM 668 C C . HIS A 1 86 ? 2.052 -8.350 -5.873 1.00 89.19 86 HIS A C 1
ATOM 670 O O . HIS A 1 86 ? 0.955 -8.404 -5.320 1.00 89.19 86 HIS A O 1
ATOM 676 N N . ALA A 1 87 ? 2.855 -7.293 -5.726 1.00 87.94 87 ALA A N 1
ATOM 677 C CA . ALA A 1 87 ? 2.504 -6.130 -4.911 1.00 87.94 87 ALA A CA 1
ATOM 678 C C . ALA A 1 87 ? 1.234 -5.426 -5.424 1.00 87.94 87 ALA A C 1
ATOM 680 O O . ALA A 1 87 ? 0.392 -4.978 -4.636 1.00 87.94 87 ALA A O 1
ATOM 681 N N . HIS A 1 88 ? 1.056 -5.351 -6.744 1.00 91.00 88 HIS A N 1
ATOM 682 C CA . HIS A 1 88 ? -0.174 -4.853 -7.344 1.00 91.00 88 HIS A CA 1
ATOM 683 C C . HIS A 1 88 ? -1.378 -5.741 -7.009 1.00 91.00 88 HIS A C 1
ATOM 685 O O . HIS A 1 88 ? -2.398 -5.209 -6.579 1.00 91.00 88 HIS A O 1
ATOM 691 N N . ILE A 1 89 ? -1.264 -7.065 -7.145 1.00 89.94 89 ILE A N 1
ATOM 692 C CA . ILE A 1 89 ? -2.341 -8.004 -6.798 1.00 89.94 89 ILE A CA 1
ATOM 693 C C . ILE A 1 89 ? -2.738 -7.839 -5.329 1.00 89.94 89 ILE A C 1
ATOM 695 O O . ILE A 1 89 ? -3.910 -7.596 -5.045 1.00 89.94 89 ILE A O 1
ATOM 699 N N . GLN A 1 90 ? -1.763 -7.839 -4.417 1.00 86.12 90 GLN A N 1
ATOM 700 C CA . GLN A 1 90 ? -1.994 -7.643 -2.981 1.00 86.12 90 GLN A CA 1
ATOM 701 C C . GLN A 1 90 ? -2.715 -6.326 -2.668 1.00 86.12 90 GLN A C 1
ATOM 703 O O . GLN A 1 90 ? -3.609 -6.272 -1.827 1.00 86.12 9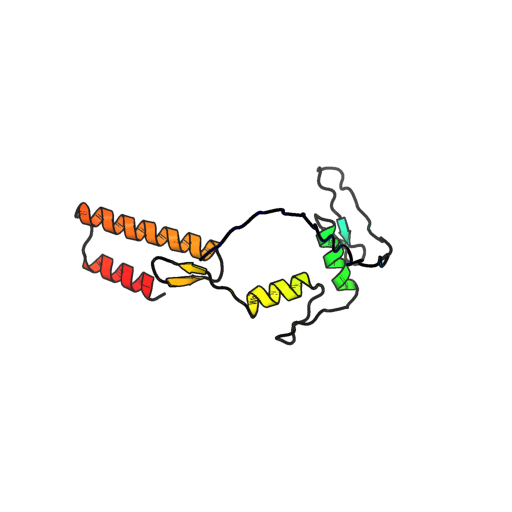0 GLN A O 1
ATOM 708 N N . SER A 1 91 ? -2.346 -5.239 -3.347 1.00 84.69 91 SER A N 1
ATOM 709 C CA . SER A 1 91 ? -2.905 -3.914 -3.060 1.00 84.69 91 SER A CA 1
ATOM 710 C C . SER A 1 91 ? -4.225 -3.614 -3.775 1.00 84.69 91 SER A C 1
ATOM 712 O O . SER A 1 91 ? -5.041 -2.866 -3.235 1.00 84.69 91 SER A O 1
ATOM 714 N N . ALA A 1 92 ? -4.446 -4.156 -4.973 1.00 86.25 92 ALA A N 1
ATOM 715 C CA . ALA A 1 92 ? -5.569 -3.790 -5.838 1.00 86.25 92 ALA A CA 1
ATOM 716 C C . ALA A 1 92 ? -6.669 -4.854 -5.921 1.00 86.25 92 ALA A C 1
ATOM 718 O O . ALA A 1 92 ? -7.823 -4.499 -6.154 1.00 86.25 92 ALA A O 1
ATOM 719 N N . HIS A 1 93 ? -6.331 -6.130 -5.731 1.00 86.88 93 HIS A N 1
ATOM 720 C CA . HIS A 1 93 ? -7.252 -7.250 -5.939 1.00 86.88 93 HIS A CA 1
ATOM 721 C C . HIS A 1 93 ? -7.460 -8.093 -4.679 1.00 86.88 93 HIS A C 1
ATOM 723 O O . HIS A 1 93 ? -8.575 -8.532 -4.417 1.00 86.88 93 HIS A O 1
ATOM 729 N N . GLU A 1 94 ? -6.422 -8.252 -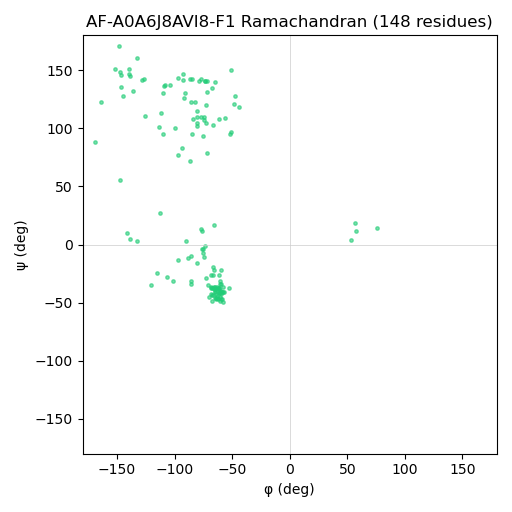3.860 1.00 82.12 94 GLU A N 1
ATOM 730 C CA . GLU A 1 94 ? -6.435 -9.075 -2.646 1.00 82.12 94 GLU A CA 1
ATOM 731 C C . GLU A 1 94 ? -6.320 -8.231 -1.374 1.00 82.12 94 GLU A C 1
ATOM 733 O O . GLU A 1 94 ? -5.807 -8.708 -0.370 1.00 82.12 94 GLU A O 1
ATOM 738 N N . MET A 1 95 ? -6.774 -6.972 -1.408 1.00 74.94 95 MET A N 1
ATOM 739 C CA . MET A 1 95 ? -6.601 -6.015 -0.311 1.00 74.94 95 MET A CA 1
ATOM 740 C C . MET A 1 95 ? -7.052 -6.607 1.035 1.00 74.94 95 MET A C 1
ATOM 742 O O . MET A 1 95 ? -8.231 -6.562 1.395 1.00 74.94 95 MET A O 1
ATOM 746 N N . VAL A 1 96 ? -6.092 -7.122 1.805 1.00 74.88 96 VAL A N 1
ATOM 747 C CA . VAL A 1 96 ? -6.326 -7.596 3.164 1.00 74.88 96 VAL A CA 1
ATOM 748 C C . VAL A 1 96 ? -6.479 -6.366 4.034 1.00 74.88 96 VAL A C 1
ATOM 750 O O . VAL A 1 96 ? -5.528 -5.635 4.312 1.00 74.88 96 VAL A O 1
ATOM 753 N N . LEU A 1 97 ? -7.716 -6.114 4.442 1.00 83.56 97 LEU A N 1
ATOM 754 C CA . LEU A 1 97 ? -8.004 -5.055 5.387 1.00 83.56 97 LEU A CA 1
ATOM 755 C C . LEU A 1 97 ? -7.627 -5.512 6.796 1.00 83.56 97 LEU A C 1
ATOM 757 O O . LEU A 1 97 ? -7.832 -6.661 7.180 1.00 83.56 97 LEU A O 1
ATOM 761 N N . HIS A 1 98 ? -7.097 -4.583 7.578 1.00 86.88 98 HIS A N 1
ATOM 762 C CA . HIS A 1 98 ? -6.838 -4.783 8.993 1.00 86.88 98 HIS A CA 1
ATOM 763 C C . HIS A 1 98 ? -8.044 -4.311 9.797 1.00 86.88 98 HIS A C 1
ATOM 765 O O . HIS A 1 98 ? -8.480 -3.167 9.646 1.00 86.88 98 HIS A O 1
ATOM 771 N N . ASN A 1 99 ? -8.573 -5.184 10.645 1.00 89.19 99 ASN A N 1
ATOM 772 C CA . ASN A 1 99 ? -9.764 -4.911 11.439 1.00 89.19 99 ASN A CA 1
ATOM 773 C C . ASN A 1 99 ? -9.349 -4.355 12.804 1.00 89.19 99 ASN A C 1
ATOM 775 O O . ASN A 1 99 ? -8.361 -4.798 13.384 1.00 89.19 99 ASN A O 1
ATOM 779 N N . CYS A 1 100 ? -10.098 -3.388 13.325 1.00 88.31 100 CYS A N 1
ATOM 780 C CA . CYS A 1 100 ? -9.975 -2.985 14.719 1.00 88.31 100 CYS A CA 1
ATOM 781 C C . CYS A 1 100 ? -10.773 -3.936 15.612 1.00 88.31 100 CYS A C 1
ATOM 783 O O . CYS A 1 100 ? -11.987 -4.011 15.467 1.00 88.31 100 CYS A O 1
ATOM 785 N N . ASP A 1 101 ? -10.136 -4.581 16.585 1.00 87.38 101 ASP A N 1
ATOM 786 C CA . ASP A 1 101 ? -10.826 -5.529 17.477 1.00 87.38 101 ASP A CA 1
ATOM 787 C C . ASP A 1 101 ? -11.864 -4.861 18.398 1.00 87.38 101 ASP A C 1
ATOM 789 O O . ASP A 1 101 ? -12.768 -5.519 18.902 1.00 87.38 101 ASP A O 1
ATOM 793 N N . GLN A 1 102 ? -11.767 -3.540 18.603 1.00 85.00 102 GLN A N 1
ATOM 794 C CA . GLN A 1 102 ? -12.688 -2.796 19.468 1.00 85.00 102 GLN A CA 1
ATOM 795 C C . GLN A 1 102 ? -13.967 -2.337 18.753 1.00 85.00 102 GLN A C 1
ATOM 797 O O . GLN A 1 102 ? -15.021 -2.266 19.377 1.00 85.00 102 GLN A O 1
ATOM 802 N N . CYS A 1 103 ? -13.895 -1.987 17.463 1.00 85.06 103 CYS A N 1
ATOM 803 C CA . CYS A 1 103 ? -15.046 -1.448 16.720 1.00 85.06 103 CYS A CA 1
ATOM 804 C C . CYS A 1 103 ? -15.293 -2.095 15.350 1.00 85.06 103 CYS A C 1
ATOM 806 O O . CYS A 1 103 ? -16.189 -1.673 14.624 1.00 85.06 103 CYS A O 1
ATOM 808 N N . ASN A 1 104 ? -14.506 -3.104 14.975 1.00 84.56 104 ASN A N 1
ATOM 809 C CA . ASN A 1 104 ? -14.538 -3.814 13.691 1.00 84.56 104 ASN A CA 1
ATOM 810 C C . ASN A 1 104 ? -14.340 -2.943 12.439 1.00 84.56 104 ASN A C 1
ATOM 812 O O . ASN A 1 104 ? -14.520 -3.418 11.313 1.00 84.56 104 ASN A O 1
ATOM 816 N N . LYS A 1 105 ? -13.917 -1.684 12.601 1.00 83.69 105 LYS A N 1
ATOM 817 C CA . LYS A 1 105 ? -13.583 -0.809 11.477 1.00 83.69 105 LYS A CA 1
ATOM 818 C C . LYS A 1 105 ? -12.369 -1.343 10.716 1.00 83.69 105 LYS A C 1
ATOM 820 O O . LYS A 1 105 ? -11.413 -1.832 11.318 1.00 83.69 105 LYS A O 1
ATOM 825 N N . LYS A 1 106 ? -12.422 -1.251 9.386 1.00 87.94 106 LYS A N 1
ATOM 826 C CA . LYS A 1 106 ? -11.445 -1.847 8.468 1.00 87.94 106 LYS A CA 1
ATOM 827 C C . LYS A 1 106 ? -10.495 -0.803 7.886 1.00 87.94 106 LYS A C 1
ATOM 829 O O . LYS A 1 106 ? -10.928 0.261 7.449 1.00 87.94 106 LYS A O 1
ATOM 834 N N . PHE A 1 107 ? -9.209 -1.134 7.818 1.00 87.69 107 PHE A N 1
ATOM 835 C CA . PHE A 1 107 ? -8.147 -0.237 7.359 1.00 87.69 107 PHE A CA 1
ATOM 836 C C . PHE A 1 107 ? -7.299 -0.879 6.269 1.00 87.69 107 PHE A C 1
ATOM 838 O O . PHE A 1 107 ? -6.951 -2.050 6.353 1.00 87.69 107 PHE A O 1
ATOM 845 N N . ARG A 1 108 ? -6.892 -0.083 5.275 1.00 84.19 108 ARG A N 1
ATOM 846 C CA . ARG A 1 108 ? -6.023 -0.536 4.173 1.00 84.19 108 ARG A CA 1
ATOM 847 C C . ARG A 1 108 ? -4.556 -0.727 4.572 1.00 84.19 108 ARG A C 1
ATOM 849 O O . ARG A 1 108 ? -3.771 -1.220 3.775 1.00 84.19 108 ARG A O 1
ATOM 856 N N . SER A 1 109 ? -4.158 -0.283 5.765 1.00 86.38 109 SER A N 1
ATOM 857 C CA . SER A 1 109 ? -2.772 -0.370 6.231 1.00 86.38 109 SER A CA 1
ATOM 858 C C . SER A 1 109 ? -2.686 -0.573 7.742 1.00 86.38 109 SER A C 1
ATOM 860 O O . SER A 1 109 ? -3.511 -0.055 8.502 1.00 86.38 109 SER A O 1
ATOM 862 N N . LYS A 1 110 ? -1.646 -1.293 8.187 1.00 88.94 110 LYS A N 1
ATOM 863 C CA . LYS A 1 110 ? -1.346 -1.500 9.616 1.00 88.94 110 LYS A CA 1
ATOM 864 C C . LYS A 1 110 ? -1.142 -0.176 10.354 1.00 88.94 110 LYS A C 1
ATOM 866 O O . LYS A 1 110 ? -1.639 -0.005 11.461 1.00 88.94 110 LYS A O 1
ATOM 871 N N . SER A 1 111 ? -0.454 0.783 9.731 1.00 90.38 111 SER A N 1
ATOM 872 C CA . SER A 1 111 ? -0.231 2.112 10.314 1.00 90.38 111 SER A CA 1
ATOM 873 C C . SER A 1 111 ? -1.537 2.891 10.493 1.00 90.38 111 SER A C 1
ATOM 875 O O . SER A 1 111 ? -1.716 3.549 11.516 1.00 90.38 111 SER A O 1
ATOM 877 N N . GLY A 1 112 ? -2.471 2.779 9.538 1.00 91.31 112 GLY A N 1
ATOM 878 C CA . GLY A 1 112 ? -3.808 3.366 9.650 1.00 91.31 112 GLY A CA 1
ATOM 879 C C . GLY A 1 112 ? -4.595 2.784 10.823 1.00 91.31 112 GLY A C 1
ATOM 880 O O . GLY A 1 112 ? -5.112 3.543 11.641 1.00 91.31 112 GLY A O 1
ATOM 881 N N . LEU A 1 113 ? -4.598 1.452 10.962 1.00 92.56 113 LEU A N 1
ATOM 882 C CA . LEU A 1 113 ? -5.202 0.775 12.113 1.00 92.56 113 LEU A CA 1
ATOM 883 C C . LEU A 1 113 ? -4.563 1.224 13.437 1.00 92.56 113 LEU A C 1
ATOM 885 O O . LEU A 1 113 ? -5.280 1.582 14.366 1.00 92.56 113 LEU A O 1
ATOM 889 N N . LYS A 1 114 ? -3.228 1.267 13.522 1.00 91.50 114 LYS A N 1
ATOM 890 C CA . LYS A 1 114 ? -2.512 1.667 14.745 1.00 91.50 114 LYS A CA 1
ATOM 891 C C . LYS A 1 114 ? -2.850 3.096 15.174 1.00 91.50 114 LYS A C 1
ATOM 893 O O . LYS A 1 114 ? -3.039 3.362 16.357 1.00 91.50 114 LYS A O 1
ATOM 898 N N . ASN A 1 115 ? -2.942 4.027 14.225 1.00 90.00 115 ASN A N 1
ATOM 899 C CA . ASN A 1 115 ? -3.332 5.405 14.526 1.00 90.00 115 ASN A CA 1
ATOM 900 C C . ASN A 1 115 ? -4.795 5.507 14.969 1.00 90.00 115 ASN A C 1
ATOM 902 O O . ASN A 1 115 ? -5.100 6.273 15.877 1.00 90.00 115 ASN A O 1
ATOM 906 N N . HIS A 1 116 ? -5.685 4.715 14.376 1.00 89.00 116 HIS A N 1
ATOM 907 C CA . HIS A 1 116 ? -7.071 4.623 14.819 1.00 89.00 116 HIS A CA 1
ATOM 908 C C . HIS A 1 116 ? -7.203 4.021 16.226 1.00 89.00 116 HIS A C 1
ATOM 910 O O . HIS A 1 116 ? -7.965 4.539 17.037 1.00 89.00 116 HIS A O 1
ATOM 916 N N . GLN A 1 117 ? -6.432 2.981 16.556 1.00 88.88 117 GLN A N 1
ATOM 917 C CA . GLN A 1 117 ? -6.419 2.387 17.898 1.00 88.88 117 GLN A CA 1
ATOM 918 C C . GLN A 1 117 ? -6.046 3.416 18.976 1.00 88.88 117 GLN A C 1
ATOM 920 O O . GLN A 1 117 ? -6.686 3.453 20.018 1.00 88.88 117 GLN A O 1
ATOM 925 N N . LYS A 1 118 ? -5.132 4.353 18.696 1.00 88.06 118 LYS A N 1
ATOM 926 C CA . LYS A 1 118 ? -4.841 5.468 19.622 1.00 88.06 118 LYS A CA 1
ATOM 927 C C . LYS A 1 118 ? -6.044 6.384 19.882 1.00 88.06 118 LYS A C 1
ATOM 929 O O . LYS A 1 118 ? -6.113 7.042 20.915 1.00 88.06 118 LYS A O 1
ATOM 934 N N . GLN A 1 119 ? -6.997 6.474 18.952 1.00 82.56 119 GLN A N 1
ATOM 935 C CA . GLN A 1 119 ? -8.226 7.241 19.179 1.00 82.56 119 GLN A CA 1
ATOM 936 C C . GLN A 1 119 ? -9.167 6.527 20.151 1.00 82.56 119 GLN A C 1
ATOM 938 O O . GLN A 1 119 ? -9.891 7.199 20.881 1.00 82.56 119 GLN A O 1
ATOM 943 N N . HIS A 1 120 ? -9.122 5.194 20.212 1.00 82.12 120 HIS A N 1
ATOM 944 C CA . HIS A 1 120 ? -9.821 4.443 21.247 1.00 82.12 120 HIS A CA 1
ATOM 945 C C . HIS A 1 120 ? -9.250 4.714 22.636 1.00 82.12 120 HIS A C 1
ATOM 947 O O . HIS A 1 120 ? -10.031 4.858 23.569 1.00 82.12 120 HIS A O 1
ATOM 953 N N . ASP A 1 121 ? -7.933 4.889 22.767 1.00 78.75 121 ASP A N 1
ATOM 954 C CA . ASP A 1 121 ? -7.321 5.292 24.040 1.00 78.75 121 ASP A CA 1
ATOM 955 C C . ASP A 1 121 ? -7.802 6.683 24.478 1.00 78.75 121 ASP A C 1
ATOM 957 O O . ASP A 1 121 ? -8.101 6.899 25.648 1.00 78.75 121 ASP A O 1
ATOM 961 N N . ASN A 1 122 ? -7.972 7.621 23.538 1.00 72.31 122 ASN A N 1
ATOM 962 C CA . ASN A 1 122 ? -8.578 8.925 23.833 1.00 72.31 122 ASN A CA 1
ATOM 963 C C . ASN A 1 122 ? -10.061 8.810 24.226 1.00 72.31 122 ASN A C 1
ATOM 965 O O . ASN A 1 122 ? -10.523 9.533 25.104 1.00 72.31 122 ASN A O 1
ATOM 969 N N . ILE A 1 123 ? -10.822 7.903 23.607 1.00 70.56 123 ILE A N 1
ATOM 970 C CA . ILE A 1 123 ? -12.210 7.620 24.011 1.00 70.56 123 ILE A CA 1
ATOM 971 C C . ILE A 1 123 ? -12.243 6.956 25.397 1.00 70.56 123 ILE A C 1
ATOM 973 O O . ILE A 1 123 ? -13.098 7.285 26.216 1.00 70.56 123 ILE A O 1
ATOM 977 N N . PHE A 1 124 ? -11.290 6.079 25.703 1.00 68.00 124 PHE A N 1
ATOM 978 C CA . PHE A 1 124 ? -11.125 5.490 27.028 1.00 68.00 124 PHE A CA 1
ATOM 979 C C . PHE A 1 124 ? -10.751 6.552 28.071 1.00 68.00 124 PHE A C 1
ATOM 981 O O . PHE A 1 124 ? -11.317 6.567 29.160 1.00 68.00 124 PHE A O 1
ATOM 988 N N . TYR A 1 125 ? -9.891 7.511 27.718 1.00 61.34 125 TYR A N 1
ATOM 989 C CA . TYR A 1 125 ? -9.596 8.679 28.548 1.00 61.34 125 TYR A CA 1
ATOM 990 C C . TYR A 1 125 ? -10.854 9.513 28.833 1.00 61.34 125 TYR A C 1
ATOM 992 O O . TYR A 1 125 ? -11.076 9.919 29.972 1.00 61.34 125 TYR A O 1
ATOM 1000 N N . ILE A 1 126 ? -11.744 9.690 27.845 1.00 68.94 126 ILE A N 1
ATOM 1001 C CA . ILE A 1 126 ? -13.058 10.314 28.074 1.00 68.94 126 ILE A CA 1
ATOM 1002 C C . ILE A 1 126 ? -13.862 9.515 29.112 1.00 68.94 126 ILE A C 1
ATOM 1004 O O . ILE A 1 126 ? -14.472 10.127 29.982 1.00 68.94 126 ILE A O 1
ATOM 1008 N N . CYS A 1 127 ? -13.835 8.177 29.080 1.00 58.62 127 CYS A N 1
ATOM 1009 C CA . CYS A 1 127 ? -14.484 7.352 30.106 1.00 58.62 127 CYS A CA 1
ATOM 1010 C C . CYS A 1 127 ? -13.891 7.551 31.511 1.00 58.62 127 CYS A C 1
ATOM 1012 O O . CYS A 1 127 ? -14.648 7.582 32.477 1.00 58.62 127 CYS A O 1
ATOM 1014 N N . VAL A 1 128 ? -12.575 7.738 31.640 1.00 60.41 128 VAL A N 1
ATOM 1015 C CA . VAL A 1 128 ? -11.928 8.052 32.929 1.00 60.41 128 VAL A CA 1
ATOM 1016 C C . VAL A 1 128 ? -12.409 9.404 33.468 1.00 60.41 128 VAL A C 1
ATOM 1018 O O . VAL A 1 128 ? -12.790 9.504 34.630 1.00 60.41 128 VAL A O 1
ATOM 1021 N N . LEU A 1 129 ? -12.524 10.419 32.608 1.00 61.94 129 LEU A N 1
ATOM 1022 C CA . LEU A 1 129 ? -13.042 11.738 32.992 1.00 61.94 129 LEU A CA 1
ATOM 1023 C C . LEU A 1 129 ? -14.531 11.731 33.399 1.00 61.94 129 LEU A C 1
ATOM 1025 O O . LEU A 1 129 ? -14.970 12.630 34.115 1.00 61.94 129 LEU A O 1
ATOM 1029 N N . ILE A 1 130 ? -15.320 10.731 32.978 1.00 63.41 130 ILE A N 1
ATOM 1030 C CA . ILE A 1 130 ? -16.700 10.526 33.466 1.00 63.41 130 ILE A CA 1
ATOM 1031 C C . ILE A 1 130 ? -16.696 10.102 34.931 1.00 63.41 130 ILE A C 1
ATOM 1033 O O . ILE A 1 130 ? -17.512 10.601 35.703 1.00 63.41 130 ILE A O 1
ATOM 1037 N N . VAL A 1 131 ? -15.791 9.192 35.307 1.00 63.59 131 VAL A N 1
ATOM 1038 C CA . VAL A 1 131 ? -15.646 8.736 36.699 1.00 63.59 131 VAL A CA 1
ATOM 1039 C C . VAL A 1 131 ? -15.297 9.919 37.607 1.00 63.59 131 VAL A C 1
ATOM 1041 O O . VAL A 1 131 ? -15.754 9.978 38.743 1.00 63.59 131 VAL A O 1
ATOM 1044 N N . GLU A 1 132 ? -14.583 10.907 37.068 1.00 74.94 132 GLU A N 1
ATOM 1045 C CA . GLU A 1 132 ? -14.231 12.152 37.757 1.00 74.94 132 GLU A CA 1
ATOM 1046 C C . GLU A 1 132 ? -15.262 13.291 37.576 1.00 74.94 132 GLU A C 1
ATOM 1048 O O . GLU A 1 132 ? -15.065 14.392 38.084 1.00 74.94 132 GLU A O 1
ATOM 1053 N N . GLY A 1 133 ? -16.387 13.052 36.885 1.00 72.19 133 GLY A N 1
ATOM 1054 C CA . GLY A 1 133 ? -17.499 14.007 36.752 1.00 72.19 133 GLY A CA 1
ATOM 1055 C C . GLY A 1 133 ? -17.275 15.174 35.778 1.00 72.19 133 GLY A C 1
ATOM 1056 O O . GLY A 1 133 ? -18.043 16.135 35.790 1.00 72.19 133 GLY A O 1
ATOM 1057 N N . ALA A 1 134 ? -16.256 15.112 34.918 1.00 72.12 134 ALA A N 1
ATOM 1058 C CA . ALA A 1 134 ? -15.816 16.244 34.098 1.00 72.12 134 ALA A CA 1
ATOM 1059 C C . ALA A 1 134 ? -16.526 16.386 32.729 1.00 72.12 134 ALA A C 1
ATOM 1061 O O . ALA A 1 134 ? -16.367 17.412 32.065 1.00 72.12 134 ALA A O 1
ATOM 1062 N N . ILE A 1 135 ? -17.299 15.387 32.266 1.00 74.81 135 ILE A N 1
ATOM 1063 C CA . ILE A 1 135 ? -17.909 15.371 30.914 1.00 74.81 135 ILE A CA 1
ATOM 1064 C C . ILE A 1 135 ? -19.359 14.840 30.936 1.00 74.81 135 ILE A C 1
ATOM 1066 O O . ILE A 1 135 ? -19.698 13.930 31.686 1.00 74.81 135 ILE A O 1
ATOM 1070 N N . THR A 1 136 ? -20.234 15.384 30.075 1.00 78.69 136 THR A N 1
ATOM 1071 C CA . THR A 1 136 ? -21.660 14.997 29.984 1.00 78.69 136 THR A CA 1
ATOM 1072 C C . THR A 1 136 ? -21.927 13.801 29.052 1.00 78.69 136 THR A C 1
ATOM 1074 O O . THR A 1 136 ? -21.383 13.720 27.948 1.00 78.69 136 THR A O 1
ATOM 1077 N N . ILE A 1 137 ? -22.870 12.921 29.435 1.00 73.25 137 ILE A N 1
ATOM 1078 C CA . ILE A 1 137 ? -23.287 11.708 28.684 1.00 73.25 137 ILE A CA 1
ATOM 1079 C C . ILE A 1 137 ? -23.666 12.010 27.220 1.00 73.25 137 ILE A C 1
ATOM 1081 O O . ILE A 1 137 ? -23.353 11.243 26.307 1.00 73.25 137 ILE A O 1
ATOM 1085 N N . LYS A 1 138 ? -24.306 13.158 26.964 1.00 77.12 138 LYS A N 1
ATOM 1086 C CA . LYS A 1 138 ? -24.751 13.560 25.619 1.00 77.12 138 LYS A CA 1
ATOM 1087 C C . LYS A 1 138 ? -23.583 13.798 24.652 1.00 77.12 138 LYS A C 1
ATOM 1089 O O . LYS A 1 138 ? -23.700 13.477 23.469 1.00 77.12 138 LYS A O 1
ATOM 1094 N N . LEU A 1 139 ? -22.465 14.348 25.133 1.00 73.75 139 LEU A N 1
ATOM 1095 C CA . LEU A 1 139 ? -21.272 14.583 24.312 1.00 73.75 139 LEU A CA 1
ATOM 1096 C C . LEU A 1 139 ? -20.566 13.267 23.957 1.00 73.75 139 LEU A C 1
ATOM 1098 O O . LEU A 1 139 ? -20.102 13.107 22.830 1.00 73.75 139 LEU A O 1
ATOM 1102 N N . ILE A 1 140 ? -20.579 12.297 24.871 1.00 72.56 140 ILE A N 1
ATOM 1103 C CA . ILE A 1 140 ? -19.976 10.970 24.681 1.00 72.56 140 ILE A CA 1
ATOM 1104 C C . ILE A 1 140 ? -20.722 10.166 23.621 1.00 72.56 140 ILE A C 1
ATOM 1106 O O . ILE A 1 140 ? -20.108 9.672 22.679 1.00 72.56 140 ILE A O 1
ATOM 1110 N N . LEU A 1 141 ? -22.055 10.095 23.708 1.00 76.75 141 LEU A N 1
ATOM 1111 C CA . LEU A 1 141 ? -22.859 9.401 22.697 1.00 76.75 141 LEU A CA 1
ATOM 1112 C C . LEU A 1 141 ? -22.667 10.011 21.305 1.00 76.75 141 LEU A C 1
ATOM 1114 O O . LEU A 1 141 ? -22.663 9.285 20.312 1.00 76.75 141 LEU A O 1
ATOM 1118 N N . LYS A 1 142 ? -22.466 11.332 21.219 1.00 79.75 142 LYS A N 1
ATOM 1119 C CA . LYS A 1 142 ? -22.149 12.006 19.956 1.00 79.75 142 LYS A CA 1
ATOM 1120 C C . LYS A 1 142 ? -20.764 11.607 19.431 1.00 79.75 142 LYS A C 1
ATOM 1122 O O . LYS A 1 142 ? -20.646 11.324 18.242 1.00 79.75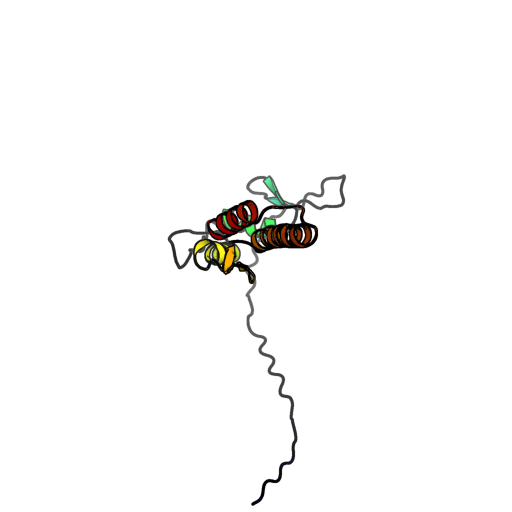 142 LYS A O 1
ATOM 1127 N N . ALA A 1 143 ? -19.750 11.546 20.296 1.00 75.69 143 ALA A N 1
ATOM 1128 C CA . ALA A 1 143 ? -18.395 11.132 19.929 1.00 75.69 143 ALA A CA 1
ATOM 1129 C C . ALA A 1 143 ? -18.334 9.660 19.475 1.00 75.69 143 ALA A C 1
ATOM 1131 O O . ALA A 1 143 ? -17.784 9.378 18.414 1.00 75.69 143 ALA A O 1
ATOM 1132 N N . ILE A 1 144 ? -18.974 8.740 20.209 1.00 74.75 144 ILE A N 1
ATOM 1133 C CA . ILE A 1 144 ? -19.050 7.312 19.851 1.00 74.75 144 ILE A CA 1
ATOM 1134 C C . ILE A 1 144 ? -19.779 7.128 18.517 1.00 74.75 144 ILE A C 1
ATOM 1136 O O . ILE A 1 144 ? -19.297 6.413 17.643 1.00 74.75 144 ILE A O 1
ATOM 1140 N N . ASN A 1 145 ? -20.915 7.804 18.319 1.00 75.38 145 ASN A N 1
ATOM 1141 C CA . ASN A 1 145 ? -21.646 7.715 17.054 1.00 75.38 145 ASN A CA 1
ATOM 1142 C C . ASN A 1 145 ? -20.843 8.262 15.870 1.00 75.38 145 ASN A C 1
ATOM 1144 O O . ASN A 1 145 ? -20.950 7.714 14.779 1.00 75.38 145 ASN A O 1
ATOM 1148 N N . LEU A 1 146 ? -20.054 9.324 16.057 1.00 74.56 146 LEU A N 1
ATOM 1149 C CA . LEU A 1 146 ? -19.172 9.836 15.008 1.00 74.56 146 LEU A CA 1
ATOM 1150 C C . LEU A 1 146 ? -18.051 8.835 14.693 1.00 74.56 146 LEU A C 1
ATOM 1152 O O . LEU A 1 146 ? -17.786 8.570 13.526 1.00 74.56 146 LEU A O 1
ATOM 1156 N N . HIS A 1 147 ? -17.445 8.237 15.721 1.00 73.88 147 HIS A N 1
ATOM 1157 C CA . HIS A 1 147 ? -16.391 7.226 15.581 1.00 73.88 147 HIS A CA 1
ATOM 1158 C C . HIS A 1 147 ? -16.863 5.969 14.839 1.00 73.88 147 HIS A C 1
ATOM 1160 O O . HIS A 1 147 ? -16.144 5.455 13.987 1.00 73.88 147 HIS A O 1
ATOM 1166 N N . MET A 1 148 ? -18.087 5.517 15.129 1.00 70.88 148 MET A N 1
ATOM 1167 C CA . MET A 1 148 ? -18.708 4.327 14.533 1.00 70.88 148 MET A CA 1
ATOM 1168 C C . MET A 1 148 ? -19.318 4.564 13.136 1.00 70.88 148 MET A C 1
ATOM 1170 O O . MET A 1 148 ? -19.631 3.593 12.452 1.00 70.88 148 MET A O 1
ATOM 1174 N N . LYS A 1 149 ? -19.544 5.822 12.716 1.00 64.06 149 LYS A N 1
ATOM 1175 C CA . LYS A 1 149 ? -20.175 6.173 11.421 1.00 64.06 149 LYS A CA 1
ATOM 1176 C C . LYS A 1 149 ? -19.198 6.508 10.290 1.00 64.06 149 LYS A C 1
ATOM 1178 O O . LYS A 1 149 ? -19.636 6.598 9.146 1.00 64.06 149 LYS A O 1
ATOM 1183 N N . VAL A 1 150 ? -17.921 6.733 10.595 1.00 53.88 150 VAL A N 1
ATOM 1184 C CA . VAL A 1 150 ? -16.836 6.898 9.603 1.00 53.88 150 VAL A CA 1
ATOM 1185 C C . VAL A 1 150 ? -16.205 5.541 9.360 1.00 53.88 150 VAL A C 1
ATOM 1187 O O . VAL A 1 150 ? -15.569 5.348 8.307 1.00 53.88 150 VAL A O 1
#

Foldseek 3Di:
DDDDDDDDDDDDDDDPPDDDPDDDPPPPPWDQDDDDDDPQGWTADPVPRDIDSDPVVSVLVVLVVVVDWDAAPVDRDTDSDPVVSVVCCCQPPVQDWDAAPVQRDTHSDPVVNVVLVVVVVVLVVVVVVVVVVNDDPVVSVVVVCVSNVD

Organism: Mytilus coruscus (NCBI:txid42192)

InterPro domains:
  IPR013087 Zinc finger C2H2-type [PF00096] (44-65)
  IPR013087 Zinc finger C2H2-type [PF00096] (71-93)
  IPR013087 Zinc finger C2H2-type [PF00096] (98-120)
  IPR013087 Zinc finger C2H2-type [PS00028] (45-65)
  IPR013087 Zinc finger C2H2-type [PS00028] (100-120)
  IPR013087 Zinc finger C2H2-type [PS50157] (43-70)
  IPR013087 Zinc finger C2H2-type [PS50157] (98-120)
  IPR013087 Zinc finger C2H2-type [SM00355] (43-65)
  IPR013087 Zinc finger C2H2-type [SM00355] (70-93)
  IPR013087 Zinc finger C2H2-type [SM00355] (98-120)
  IPR036236 Zinc finger C2H2 superfamily [SSF57667] (40-80)
  IPR036236 Zinc finger C2H2 superfamily [SSF57667] (71-120)

Solvent-accessible surface area (backbone atoms only — not comparable to full-atom values): 9712 Å² total; per-residue (Å²): 140,80,89,86,87,82,91,84,88,79,88,80,83,82,82,84,85,83,79,84,77,76,85,76,86,68,81,82,77,65,58,69,56,67,62,97,82,60,102,63,67,37,34,39,39,84,87,76,68,50,78,25,85,41,72,70,57,45,58,56,51,55,29,56,78,65,71,56,62,46,67,41,97,85,49,96,52,67,28,53,39,69,68,58,36,50,54,45,41,44,66,75,74,55,61,70,58,40,65,36,93,88,76,65,53,71,21,88,38,71,67,57,40,54,58,52,53,55,52,51,53,54,53,49,50,52,54,53,36,43,80,71,68,76,61,60,72,72,61,50,56,52,51,52,51,53,67,75,72,109

Secondary structure (DSSP, 8-state):
-----------------------------------TTSS---EE-TTT--EESSHHHHHHHHHHHT---EEPSSSS-EESSHHHHHHHHHHHTS--PEEPTTT--EESSHHHHHHHHHHHHHHHHHHHHHHTT-S-HHHHHHHHHHHHH-

Mean predicted aligned error: 17.26 Å

Sequence (150 aa):
MHVEITDSVEDERDETNSGGNVEAEAEDHVEAVALPDDNDKILICNICDIEFVSRSNLNRHMKAHKNKKETCGICDKAFFTAYDVHAHIQSAHEMVLHNCDQCNKKFRSKSGLKNHQKQHDNIFYICVLIVEGAITIKLILKAINLHMKV

Radius of gyration: 28.27 Å; Cα contacts (8 Å, |Δi|>4): 119; chains: 1; bounding box: 59×72×60 Å

=== Feature glossary ===
Key to the feature types in this record:

— What the protein is —

Primary structure: the covalent order of the twenty standard amino acids along the backbone. Two proteins with the same sequence will (almost always) fold to the same structure; two with 30% identity often share a fold but not the details.

Database cross-references. InterPro integrates a dozen domain/family signature databases into unified entries with residue-range hits. GO terms attach function/process/location labels with evidence codes. CATH codes position the fold in a four-level structural taxonomy. Organism is the NCBI-taxonomy species name.

— Where its atoms are —

The mmCIF block holds the 3D Cartesian coordinates of each backbone atom (N, Cα, C, O) in ångströms. mmCIF is the PDB's canonical archive format — a tagged-loop text representation of the atomic model.

Six rendered views show the 3D structure from the faces of a cube — i.e. along ±x, ±y, ±z. Rendering representation is drawn randomly per protein from cartoon (secondary-structure ribbons), sticks (backbone bonds), or molecular surface; coloring is either N→C rainbow (blue at the N-terminus through red at the C-terminus) or one color per chain.

— Local backbone conformation —

DSSP 8-state secondary structure assigns each residue one of H (α-helix), G (3₁₀-helix), I (π-helix), E (extended β-strand), B (isolated β-bridge), T (hydrogen-bonded turn), S (bend), or '-' (coil). The assignment is computed from backbone hydrogen-bond geometry via the Kabsch–Sander algorithm.

P-SEA three-state annotation labels each residue as helix, strand, or coil based purely on the geometry of the Cα trace. It serves as a fallback when the full backbone (and thus DSSP) is unavailable.

The φ/ψ torsion pair specifies the backbone conformation at each residue. φ rotates about the N–Cα bond, ψ about the Cα–C bond. Steric clashes forbid most of the (φ, ψ) plane — the allowed regions (α-helix basin, β-sheet basin, left-handed helix) are the Ramachandran-allowed regions.

— Global shape and packing —

The geometric summary reports three shape descriptors. Rg (radius of gyration) measures how spread out the Cα atoms are about their centre of mass; compact globular proteins have small Rg, elongated or unfolded ones large. Cα contacts (<8 Å, |i−j|>4) count long-range residue pairs in spatial proximity — high for tightly packed folds, near zero for rods or random coil. The bounding-box extents give the protein's footprint along x, y, z in Å.

Accessible surface area quantifies burial. A residue with SASA near zero is packed into the hydrophobic core; one with SASA >100 Å² sits on the surface. Computed here via the Shrake–Rupley numerical algorithm with a 1.4 Å probe.

Plot images: a contact map (which residues are close in 3D, as an N×N binary image), a Ramachandran scatter (backbone torsion angles, revealing secondary-structure composition at a glance), and — for AlphaFold structures — a PAE heatmap (pairwise prediction confidence).

— Structural neighborhood —

The Foldseek 3Di string encodes local tertiary geometry as a 20-letter alphabet — one character per residue — derived from the relative positions of nearby Cα atoms. Unlike the amino-acid sequence, 3Di is a direct function of the 3D structure, so two proteins with the same fold have similar 3Di strings even at low sequence identity.

Nearest PDB neighbors are the top structural matches found by Foldseek when searching this structure against the entire Protein Data Bank. Each hit reports a TM-score (0 to 1; >0.5 almost always implies the same fold) and an E-value. These are *structural* homologs — they may share no detectable sequence similarity.

— Confidence and disorder —

For AlphaFold models, the B-factor field carries pLDDT — the model's own estimate of local accuracy on a 0–100 scale. Regions with pLDDT<50 should be treated as essentially unmodeled; they often correspond to intrinsically disordered segments.

B-factor (Debye–Waller factor) reflects atomic displacement in the crystal lattice. It is an experimental observable (units Å²), not a prediction; low values mean the atom is pinned down, high values mean it moves or is heterogeneous across the crystal.

Predicted aligned error is AlphaFold's pairwise confidence. Unlike pLDDT (per-residue), PAE is per-residue-pair and captures whether two parts of the structure are correctly placed relative to each other. Units are ångströms of expected positional error.